Protein AF-A0A1C3N891-F1 (afdb_monomer_lite)

Radius of gyration: 10.85 Å; chains: 1; bounding box: 23×25×28 Å

Secondary structure (DSSP, 8-state):
-EEEEEGGG--TTPEEEEEETTEEEEEEEEEEEEETTEEEEEEEETTS-EEEEEE-TT-EEEEE--

Sequence (66 aa):
MDSTIPAESFQVGDVVQLDRPHGTLRARLTVVQHRVHGIKFVGVDEQGQQCSFGMKYGELATRLDR

Structure (mmCIF, N/CA/C/O backbone):
data_AF-A0A1C3N891-F1
#
_entry.id   AF-A0A1C3N891-F1
#
loop_
_atom_site.group_PDB
_atom_site.id
_atom_site.type_symbol
_atom_site.label_atom_id
_atom_site.label_alt_id
_atom_site.label_comp_id
_atom_site.label_asym_id
_atom_site.label_entity_id
_atom_site.label_seq_id
_atom_site.pdbx_PDB_ins_code
_atom_site.Cartn_x
_atom_site.Cartn_y
_atom_site.Cartn_z
_atom_site.occupancy
_atom_site.B_iso_or_equiv
_atom_site.auth_seq_id
_atom_site.auth_comp_id
_atom_site.auth_asym_id
_atom_site.auth_atom_id
_atom_site.pdbx_PDB_model_num
ATOM 1 N N . MET A 1 1 ? 3.070 -11.183 11.189 1.00 65.69 1 MET A N 1
ATOM 2 C CA . MET A 1 1 ? 4.402 -10.532 11.095 1.00 65.69 1 MET A CA 1
ATOM 3 C C . MET A 1 1 ? 4.301 -9.384 10.107 1.00 65.69 1 MET A C 1
ATOM 5 O O . MET A 1 1 ? 3.742 -9.581 9.039 1.00 65.69 1 MET A O 1
ATOM 9 N N . ASP A 1 2 ? 4.790 -8.193 10.438 1.00 80.12 2 ASP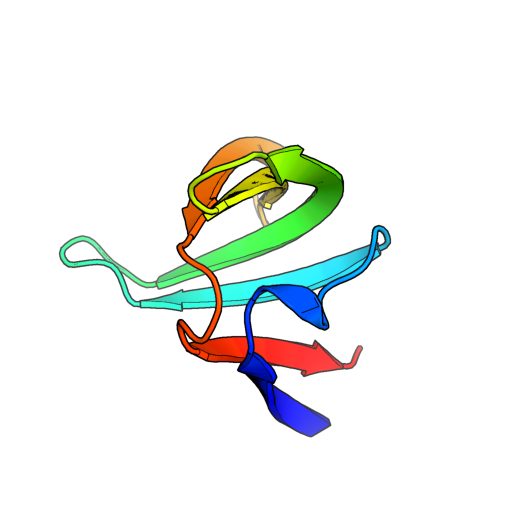 A N 1
ATOM 10 C CA . ASP A 1 2 ? 4.922 -7.115 9.455 1.00 80.12 2 ASP A CA 1
ATOM 11 C C . ASP A 1 2 ? 5.966 -7.482 8.388 1.00 80.12 2 ASP A C 1
ATOM 13 O O . ASP A 1 2 ? 6.967 -8.143 8.658 1.00 80.12 2 ASP A O 1
ATOM 17 N N . SER A 1 3 ? 5.685 -7.147 7.131 1.00 85.81 3 SER A N 1
ATOM 18 C CA . SER A 1 3 ? 6.582 -7.430 6.008 1.00 85.81 3 SER A CA 1
ATOM 19 C C . SER A 1 3 ? 6.607 -6.252 5.055 1.00 85.81 3 SER A C 1
ATOM 21 O O . SER A 1 3 ? 5.577 -5.866 4.505 1.00 85.81 3 SER A O 1
ATOM 23 N N . THR A 1 4 ? 7.792 -5.693 4.837 1.00 90.69 4 THR A N 1
ATOM 24 C CA . THR A 1 4 ? 8.009 -4.675 3.811 1.00 90.69 4 THR A CA 1
ATOM 25 C C . THR A 1 4 ? 8.058 -5.357 2.450 1.00 90.69 4 THR A C 1
ATOM 27 O O . THR A 1 4 ? 8.992 -6.105 2.163 1.00 90.69 4 THR A O 1
ATOM 30 N N . ILE A 1 5 ? 7.042 -5.120 1.623 1.00 92.25 5 ILE A N 1
ATOM 31 C CA . ILE A 1 5 ? 6.885 -5.745 0.305 1.00 92.25 5 ILE A CA 1
ATOM 32 C C . ILE A 1 5 ? 6.742 -4.669 -0.779 1.00 92.25 5 ILE A C 1
ATOM 34 O O . ILE A 1 5 ? 6.323 -3.544 -0.477 1.00 92.25 5 ILE A O 1
ATOM 38 N N . PRO A 1 6 ? 7.088 -4.972 -2.041 1.00 92.94 6 PRO A N 1
ATOM 39 C CA . PRO A 1 6 ? 6.834 -4.049 -3.137 1.00 92.94 6 PRO A CA 1
ATOM 40 C C . PRO A 1 6 ? 5.329 -3.862 -3.354 1.00 92.94 6 PRO A C 1
ATOM 42 O O . PRO A 1 6 ? 4.534 -4.778 -3.137 1.00 92.94 6 PRO A O 1
ATOM 45 N N . ALA A 1 7 ? 4.946 -2.677 -3.828 1.00 92.06 7 ALA A N 1
ATOM 46 C CA . ALA A 1 7 ? 3.561 -2.277 -4.061 1.00 92.06 7 ALA A CA 1
ATOM 47 C C . ALA A 1 7 ? 2.776 -3.310 -4.893 1.00 92.06 7 ALA A C 1
ATOM 49 O O . ALA A 1 7 ? 1.609 -3.579 -4.633 1.00 92.06 7 ALA A O 1
ATOM 50 N N . GLU A 1 8 ? 3.422 -3.943 -5.870 1.00 93.88 8 GLU A N 1
ATOM 51 C CA . GLU A 1 8 ? 2.818 -4.967 -6.734 1.00 93.88 8 GLU A CA 1
ATOM 52 C C . GLU A 1 8 ? 2.495 -6.298 -6.058 1.00 93.88 8 GLU A C 1
ATOM 54 O O . GLU A 1 8 ? 1.770 -7.103 -6.634 1.00 93.88 8 GLU A O 1
ATOM 59 N N . SER A 1 9 ? 3.000 -6.535 -4.848 1.00 94.00 9 SER A N 1
ATOM 60 C CA . SER A 1 9 ? 2.682 -7.732 -4.065 1.00 94.00 9 SER A CA 1
ATOM 61 C C . SER A 1 9 ? 1.454 -7.567 -3.167 1.00 94.00 9 SER A C 1
ATOM 63 O O . SER A 1 9 ? 1.018 -8.549 -2.570 1.00 94.00 9 SER A O 1
ATOM 65 N N . PHE A 1 10 ? 0.888 -6.362 -3.061 1.00 92.75 10 PHE A N 1
ATOM 66 C CA . PHE A 1 10 ? -0.325 -6.134 -2.277 1.00 92.75 10 PHE A CA 1
ATOM 67 C C . PHE A 1 10 ? -1.570 -6.66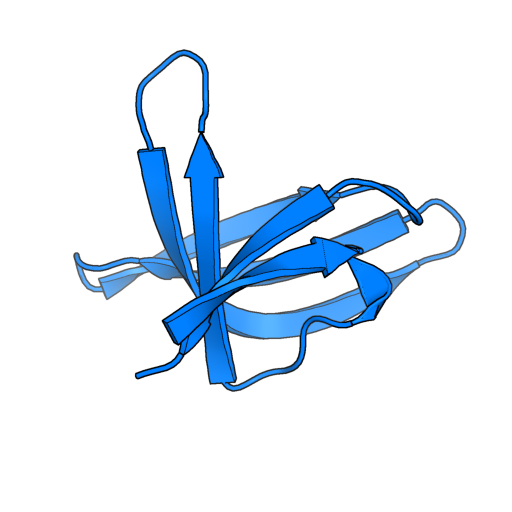2 -2.989 1.00 92.75 10 PHE A C 1
ATOM 69 O O . PHE A 1 10 ? -1.760 -6.469 -4.191 1.00 92.75 10 PHE A O 1
ATOM 76 N N . GLN A 1 11 ? -2.464 -7.268 -2.217 1.00 94.06 11 GLN A N 1
ATOM 77 C CA . GLN A 1 11 ? -3.722 -7.833 -2.682 1.00 94.06 11 GLN A CA 1
ATOM 78 C C . GLN A 1 11 ? -4.918 -7.222 -1.948 1.00 94.06 11 GLN A C 1
ATOM 80 O O . GLN A 1 11 ? -4.802 -6.565 -0.911 1.00 94.06 11 GLN A O 1
ATOM 85 N N . VAL A 1 12 ? -6.113 -7.431 -2.502 1.00 94.75 12 VAL A N 1
ATOM 86 C CA . VAL A 1 12 ? -7.355 -7.078 -1.807 1.00 94.75 12 VAL A CA 1
ATOM 87 C C . VAL A 1 12 ? -7.436 -7.875 -0.506 1.00 94.75 12 VAL A C 1
ATOM 89 O O . VAL A 1 12 ? -7.248 -9.087 -0.499 1.00 94.75 12 VAL A O 1
ATOM 92 N N . GLY A 1 13 ? -7.742 -7.189 0.591 1.00 93.06 13 GLY A N 1
ATOM 93 C CA . GLY A 1 13 ? -7.813 -7.762 1.929 1.00 93.06 13 GLY A CA 1
ATOM 94 C C . GLY A 1 13 ? -6.575 -7.505 2.783 1.00 93.06 13 GLY A C 1
ATOM 95 O O . GLY A 1 13 ? -6.732 -7.501 4.009 1.00 93.06 13 GLY A O 1
ATOM 96 N N . ASP A 1 14 ? -5.421 -7.222 2.167 1.00 93.62 14 ASP A N 1
ATOM 97 C CA . ASP A 1 14 ? -4.190 -6.871 2.877 1.00 93.62 14 ASP A CA 1
ATOM 98 C C . ASP A 1 14 ? -4.355 -5.562 3.647 1.00 93.62 14 ASP A C 1
ATOM 100 O O . ASP A 1 14 ? -5.057 -4.640 3.219 1.00 93.62 14 ASP A O 1
ATOM 104 N N . VAL A 1 15 ? -3.673 -5.461 4.785 1.00 93.75 15 VAL A N 1
ATOM 105 C CA . VAL A 1 15 ? -3.565 -4.210 5.531 1.00 93.75 15 VAL A CA 1
ATOM 106 C C . VAL A 1 15 ? -2.220 -3.581 5.211 1.00 93.75 15 VAL A C 1
ATOM 108 O O . VAL A 1 15 ? -1.172 -4.181 5.433 1.00 93.75 15 VAL A O 1
ATOM 111 N N . VAL A 1 16 ? -2.248 -2.363 4.686 1.00 92.25 16 VAL A N 1
ATOM 112 C CA . VAL A 1 16 ? -1.049 -1.584 4.384 1.00 92.25 16 VAL A CA 1
ATOM 113 C C . VAL A 1 16 ? -0.813 -0.539 5.467 1.00 92.25 16 VAL A C 1
ATOM 115 O O . VAL A 1 16 ? -1.755 0.076 5.969 1.00 92.25 16 VAL A O 1
ATOM 118 N N . GLN A 1 17 ? 0.451 -0.328 5.804 1.00 92.50 17 GLN A N 1
ATOM 119 C CA . GLN A 1 17 ? 0.927 0.757 6.641 1.00 92.50 17 GLN A CA 1
ATOM 120 C C . GLN A 1 17 ? 1.902 1.617 5.831 1.00 92.50 17 GLN A C 1
ATOM 122 O O . GLN A 1 17 ? 2.894 1.122 5.296 1.00 92.50 17 GLN A O 1
ATOM 127 N N . LEU A 1 18 ? 1.595 2.908 5.731 1.00 87.50 18 LEU A N 1
ATOM 128 C CA . LEU A 1 18 ? 2.375 3.905 5.003 1.00 87.50 18 LEU A CA 1
ATOM 129 C C . LEU A 1 18 ? 2.717 5.064 5.926 1.00 87.50 18 LEU A C 1
ATOM 131 O O . LEU A 1 18 ? 1.814 5.744 6.412 1.00 87.50 18 LEU A O 1
ATOM 135 N N . ASP A 1 19 ? 4.000 5.350 6.098 1.00 85.75 19 ASP A N 1
ATOM 136 C CA . ASP A 1 19 ? 4.431 6.580 6.754 1.00 85.75 19 ASP A CA 1
ATOM 137 C C . ASP A 1 19 ? 4.279 7.770 5.806 1.00 85.75 19 ASP A C 1
ATOM 139 O O . ASP A 1 19 ? 4.838 7.803 4.709 1.00 85.75 19 ASP A O 1
ATOM 143 N N . ARG A 1 20 ? 3.473 8.751 6.218 1.00 81.25 20 ARG A N 1
ATOM 144 C CA . ARG A 1 20 ? 3.273 10.013 5.503 1.00 81.25 20 ARG A CA 1
ATOM 145 C C . ARG A 1 20 ? 3.803 11.165 6.357 1.00 81.25 20 ARG A C 1
ATOM 147 O O . ARG A 1 20 ? 3.858 11.049 7.578 1.00 81.25 20 ARG A O 1
ATOM 154 N N . PRO A 1 21 ? 4.100 12.328 5.750 1.00 79.62 21 PRO A N 1
ATOM 155 C CA . PRO A 1 21 ? 4.595 13.494 6.488 1.00 79.62 21 PRO A CA 1
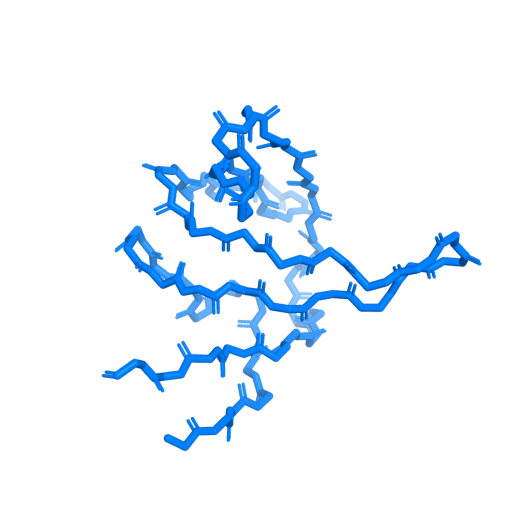ATOM 156 C C . PRO A 1 21 ? 3.681 13.953 7.636 1.00 79.62 21 PRO A C 1
ATOM 158 O O . PRO A 1 21 ? 4.149 14.561 8.591 1.00 79.62 21 PRO A O 1
ATOM 161 N N . HIS A 1 22 ? 2.379 13.663 7.546 1.00 79.19 22 HIS A N 1
ATOM 162 C CA . HIS A 1 22 ? 1.368 14.036 8.540 1.00 79.19 22 HIS A CA 1
ATOM 163 C C . HIS A 1 22 ? 0.938 12.872 9.450 1.00 79.19 22 HIS A C 1
ATOM 165 O O . HIS A 1 22 ? -0.059 12.995 10.157 1.00 79.19 22 HIS A O 1
ATOM 171 N N . GLY A 1 23 ? 1.659 11.747 9.424 1.00 84.06 23 GLY A N 1
ATOM 172 C CA . GLY A 1 23 ? 1.382 10.564 10.238 1.00 84.06 23 GLY A CA 1
ATOM 173 C C . GLY A 1 23 ? 1.312 9.273 9.427 1.00 84.06 23 GLY A C 1
ATOM 174 O O . GLY A 1 23 ? 1.413 9.265 8.200 1.00 84.06 23 GLY A O 1
ATOM 175 N N . THR A 1 24 ? 1.126 8.160 10.120 1.00 88.00 24 THR A N 1
ATOM 176 C CA . THR A 1 24 ? 1.080 6.835 9.504 1.00 88.00 24 THR A CA 1
ATOM 177 C C . THR A 1 24 ? -0.349 6.502 9.064 1.00 88.00 24 THR A C 1
ATOM 179 O O . THR A 1 24 ? -1.267 6.474 9.881 1.00 88.00 24 THR A O 1
ATOM 182 N N . LEU A 1 25 ? -0.558 6.230 7.773 1.00 88.12 25 LEU A N 1
ATOM 183 C CA . LEU A 1 25 ? -1.818 5.676 7.278 1.00 88.12 25 LEU A CA 1
ATOM 184 C C . LEU A 1 25 ? -1.801 4.158 7.447 1.00 88.12 25 LEU A C 1
ATOM 186 O O . LEU A 1 25 ? -0.936 3.489 6.887 1.00 88.12 25 LEU A O 1
ATOM 190 N N . ARG A 1 26 ? -2.820 3.620 8.117 1.00 92.81 26 ARG A N 1
ATOM 191 C CA . ARG A 1 26 ? -3.147 2.193 8.120 1.00 92.81 26 ARG A CA 1
ATOM 192 C C . ARG A 1 26 ? -4.481 1.978 7.430 1.00 92.81 26 ARG A C 1
ATOM 194 O O . ARG A 1 26 ? -5.478 2.568 7.837 1.00 92.81 26 ARG A O 1
ATOM 201 N N . ALA A 1 27 ? -4.505 1.159 6.384 1.00 94.00 27 ALA A N 1
ATOM 202 C CA . ALA A 1 27 ? -5.730 0.898 5.636 1.00 94.00 27 ALA A CA 1
ATOM 203 C C . ALA A 1 27 ? -5.812 -0.552 5.161 1.00 94.00 27 ALA A C 1
ATOM 205 O O . ALA A 1 27 ? -4.845 -1.107 4.641 1.00 94.00 27 ALA A O 1
ATOM 206 N N . ARG A 1 28 ? -6.997 -1.152 5.290 1.00 95.06 28 ARG A N 1
ATOM 207 C CA . ARG A 1 28 ? -7.310 -2.447 4.691 1.00 95.06 28 ARG A CA 1
ATOM 208 C C . ARG A 1 28 ? -7.745 -2.251 3.249 1.00 95.06 28 ARG A C 1
ATOM 210 O O . ARG A 1 28 ? -8.733 -1.567 2.986 1.00 95.06 28 ARG A O 1
ATOM 217 N N . LEU A 1 29 ? -7.022 -2.859 2.322 1.00 95.31 29 LEU A N 1
ATOM 218 C CA . LEU A 1 29 ? -7.252 -2.724 0.893 1.00 95.31 29 LEU A CA 1
ATOM 219 C C . LEU A 1 29 ? -8.555 -3.409 0.479 1.00 95.31 29 LEU A C 1
ATOM 221 O O . LEU A 1 29 ? -8.789 -4.578 0.774 1.00 95.31 29 LEU A O 1
ATOM 225 N N . THR A 1 30 ? -9.392 -2.678 -0.245 1.00 96.19 30 THR A N 1
ATOM 226 C CA . THR A 1 30 ? -10.629 -3.172 -0.860 1.00 96.19 30 THR A CA 1
ATOM 227 C C . THR A 1 30 ? -10.519 -3.229 -2.379 1.00 96.19 30 THR A C 1
ATOM 229 O O . THR A 1 30 ? -11.202 -4.033 -3.007 1.00 96.19 30 THR A O 1
ATOM 232 N N . VAL A 1 31 ? -9.636 -2.422 -2.979 1.00 95.88 31 VAL A N 1
ATOM 233 C CA . VAL A 1 31 ? -9.346 -2.442 -4.417 1.00 95.88 31 VAL A CA 1
ATOM 234 C C . VAL A 1 31 ? -7.853 -2.253 -4.654 1.00 95.88 31 VAL A C 1
ATOM 236 O O . VAL A 1 31 ? -7.243 -1.325 -4.120 1.00 95.88 31 VAL A O 1
ATOM 239 N N . VAL A 1 32 ? -7.296 -3.090 -5.527 1.00 95.75 32 VAL A N 1
ATOM 240 C CA . VAL A 1 32 ? -5.941 -2.959 -6.072 1.00 95.75 32 VAL A CA 1
ATOM 241 C C . VAL A 1 32 ? -6.052 -2.885 -7.591 1.00 95.75 32 VAL A C 1
ATOM 243 O O . VAL A 1 32 ? -6.525 -3.822 -8.230 1.00 95.75 32 VAL A O 1
ATOM 246 N N . GLN A 1 33 ? -5.668 -1.753 -8.181 1.00 96.19 33 GLN A N 1
ATOM 247 C CA . GLN A 1 33 ? -5.743 -1.528 -9.624 1.00 96.19 33 GLN A CA 1
ATOM 248 C C . GLN A 1 33 ? -4.357 -1.232 -10.193 1.00 96.19 33 GLN A C 1
ATOM 250 O O . GLN A 1 33 ? -3.809 -0.148 -9.988 1.00 96.19 33 GLN A O 1
ATOM 255 N N . HIS A 1 34 ? -3.839 -2.167 -10.982 1.00 94.31 34 HIS A N 1
ATOM 256 C CA . HIS A 1 34 ? -2.610 -1.989 -11.747 1.00 94.31 34 HIS A CA 1
ATOM 257 C C . HIS A 1 34 ? -2.846 -1.033 -12.920 1.00 94.31 34 HIS A C 1
ATOM 259 O O . HIS A 1 34 ? -3.814 -1.158 -13.672 1.00 94.31 3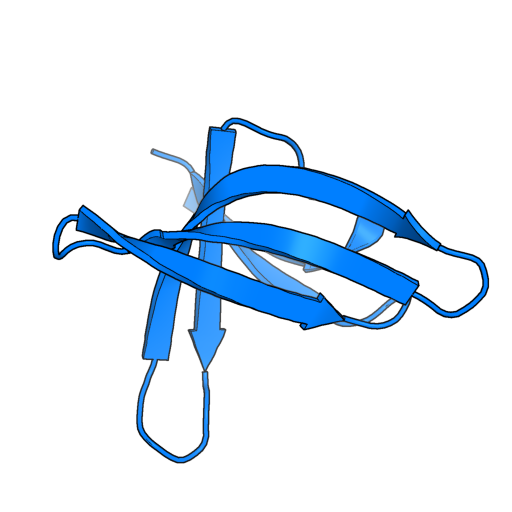4 HIS A O 1
ATOM 265 N N . ARG A 1 35 ? -1.972 -0.039 -13.055 1.00 92.75 35 ARG A N 1
ATOM 266 C CA . ARG A 1 35 ? -1.967 0.974 -14.117 1.00 92.75 35 ARG A CA 1
ATOM 267 C C . ARG A 1 35 ? -0.620 0.949 -14.834 1.00 92.75 35 ARG A C 1
ATOM 269 O O . ARG A 1 35 ? 0.334 0.345 -14.354 1.00 92.75 35 ARG A O 1
ATOM 276 N N . VAL A 1 36 ? -0.529 1.658 -15.958 1.00 90.38 36 VAL A N 1
ATOM 277 C CA . VAL A 1 36 ? 0.701 1.745 -16.769 1.00 90.38 36 VAL A CA 1
ATOM 278 C C . VAL A 1 36 ? 1.887 2.313 -15.970 1.00 90.38 36 VAL A C 1
ATOM 280 O O . VAL A 1 36 ? 3.003 1.839 -16.122 1.00 90.38 36 VAL A O 1
ATOM 283 N N . HIS A 1 37 ? 1.653 3.283 -15.077 1.00 89.44 37 HIS A N 1
ATOM 284 C CA . HIS A 1 37 ? 2.717 3.977 -14.328 1.00 89.44 37 HIS A CA 1
ATOM 285 C C . HIS A 1 37 ? 2.716 3.709 -12.813 1.00 89.44 37 HIS A C 1
ATOM 287 O O . HIS A 1 37 ? 3.338 4.449 -12.055 1.00 89.44 37 HIS A O 1
ATOM 293 N N . GLY A 1 38 ? 1.994 2.689 -12.349 1.00 95.00 38 GLY A N 1
ATOM 294 C CA . GLY A 1 38 ? 1.925 2.352 -10.929 1.00 95.00 38 GLY A CA 1
ATOM 295 C C . GLY A 1 38 ? 0.652 1.605 -10.574 1.00 95.00 38 GLY A C 1
ATOM 296 O O . GLY A 1 38 ? -0.028 1.057 -11.437 1.00 95.00 38 GLY A O 1
ATOM 297 N N . ILE A 1 39 ? 0.307 1.614 -9.298 1.00 95.62 39 ILE A N 1
ATOM 298 C CA . ILE A 1 39 ? -0.810 0.874 -8.731 1.00 95.62 39 ILE A CA 1
ATOM 299 C C . ILE A 1 39 ? -1.646 1.844 -7.912 1.00 95.62 39 ILE A C 1
ATOM 301 O O . ILE A 1 39 ? -1.130 2.608 -7.095 1.00 95.62 39 ILE A O 1
ATOM 305 N N . LYS A 1 40 ? -2.955 1.840 -8.159 1.00 95.50 40 LYS A N 1
ATOM 306 C CA . LYS A 1 40 ? -3.926 2.570 -7.351 1.00 95.50 40 LYS A CA 1
ATOM 307 C C . LYS A 1 40 ? -4.522 1.623 -6.320 1.00 95.50 40 LYS A C 1
ATOM 309 O O . LYS A 1 40 ? -5.095 0.596 -6.675 1.00 95.50 40 LYS A O 1
ATOM 314 N N . PHE A 1 41 ? -4.465 2.047 -5.070 1.00 95.62 41 PHE A N 1
ATOM 315 C CA . PHE A 1 41 ? -5.059 1.377 -3.932 1.00 95.62 41 PHE A CA 1
ATOM 316 C C . PHE A 1 41 ? -6.281 2.145 -3.448 1.00 95.62 41 PHE A C 1
ATOM 318 O O . PHE A 1 41 ? -6.292 3.379 -3.390 1.00 95.62 41 PHE A O 1
ATOM 325 N N . VAL A 1 42 ? -7.317 1.400 -3.087 1.00 96.12 42 VAL A N 1
ATOM 326 C CA . VAL A 1 42 ? -8.458 1.899 -2.324 1.00 96.12 42 VAL A CA 1
ATOM 327 C C . VAL A 1 42 ? -8.616 0.984 -1.129 1.00 96.12 42 VAL A C 1
ATOM 329 O O . VAL A 1 42 ? -8.490 -0.233 -1.259 1.00 96.12 42 VAL A O 1
ATOM 332 N N . GLY A 1 43 ? -8.872 1.567 0.030 1.00 96.00 43 GLY A N 1
ATOM 333 C CA . GLY A 1 43 ? -9.055 0.820 1.256 1.00 96.00 43 GLY A CA 1
ATOM 334 C C . GLY A 1 43 ? -9.896 1.577 2.262 1.00 96.00 43 GLY A C 1
ATOM 335 O O . GLY A 1 43 ? -10.381 2.676 1.995 1.00 96.00 43 GLY A O 1
ATOM 336 N N . VAL A 1 44 ? -10.059 0.958 3.419 1.00 95.69 44 VAL A N 1
ATOM 337 C CA . VAL A 1 44 ? -10.762 1.515 4.570 1.00 95.69 44 VAL A CA 1
ATOM 338 C C . VAL A 1 44 ? -9.767 1.614 5.716 1.00 95.69 44 VAL A C 1
ATOM 340 O O . VAL A 1 44 ? -9.054 0.645 5.987 1.00 95.69 44 VAL A O 1
ATOM 343 N N . ASP A 1 45 ? -9.666 2.785 6.335 1.00 92.19 45 ASP A N 1
ATOM 344 C CA . ASP A 1 45 ? -8.784 2.997 7.482 1.00 92.19 45 ASP A CA 1
ATOM 345 C C . ASP A 1 45 ? -9.363 2.433 8.793 1.00 92.19 45 ASP A C 1
ATOM 347 O O . ASP A 1 45 ? -10.466 1.882 8.831 1.00 92.19 45 ASP A O 1
ATOM 351 N N . GLU A 1 46 ? -8.609 2.560 9.888 1.00 88.38 46 GLU A N 1
ATOM 352 C CA . GLU A 1 46 ? -9.029 2.095 11.220 1.00 88.38 46 GLU A CA 1
ATOM 353 C C . GLU A 1 46 ? -10.273 2.828 11.764 1.00 88.38 46 GLU A C 1
ATOM 355 O O . GLU A 1 46 ? -10.952 2.303 12.645 1.00 88.38 46 GLU A O 1
ATOM 360 N N . GLN A 1 47 ? -10.609 4.006 11.231 1.00 89.75 47 GLN A N 1
ATOM 361 C CA . GLN A 1 47 ? -11.807 4.774 11.585 1.00 89.75 47 GLN A CA 1
ATOM 362 C C . GLN A 1 47 ? -13.015 4.423 10.702 1.00 89.75 47 GLN A C 1
ATOM 364 O O . GLN A 1 47 ? -14.092 4.995 10.875 1.00 89.75 47 GLN A O 1
ATOM 369 N N . GLY A 1 48 ? -12.862 3.491 9.758 1.00 92.25 48 GL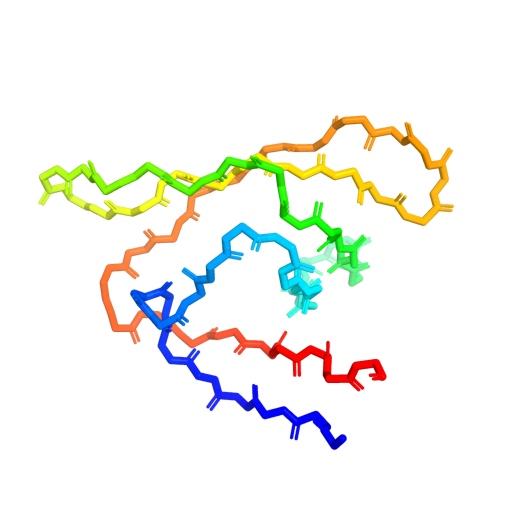Y A N 1
ATOM 370 C CA . GLY A 1 48 ? -13.914 3.124 8.817 1.00 92.25 48 GLY A CA 1
ATOM 371 C C . GLY A 1 48 ? -14.054 4.093 7.641 1.00 92.25 48 GLY A C 1
ATOM 372 O O . GLY A 1 48 ? -15.013 3.973 6.878 1.00 92.25 48 GLY A O 1
ATOM 373 N N . GLN A 1 49 ? -13.127 5.041 7.462 1.00 93.75 49 GLN A N 1
ATOM 374 C CA . GLN A 1 49 ? -13.184 5.992 6.354 1.00 93.75 49 GLN A CA 1
ATOM 375 C C . GLN A 1 49 ? -12.525 5.415 5.105 1.00 93.75 49 GLN A C 1
ATOM 377 O O . GLN A 1 49 ? -11.479 4.761 5.148 1.00 93.75 49 GLN A O 1
ATOM 382 N N . GLN A 1 50 ? -13.142 5.678 3.954 1.00 94.31 50 GLN A N 1
ATOM 383 C CA . GLN A 1 50 ? -12.586 5.265 2.678 1.00 94.31 50 GLN A CA 1
ATOM 384 C C . GLN A 1 50 ? -11.397 6.154 2.307 1.00 94.31 50 GLN A C 1
ATOM 386 O O . GLN A 1 50 ? -11.515 7.371 2.188 1.00 94.31 50 GLN A O 1
ATOM 391 N N . CYS A 1 51 ? -10.263 5.518 2.043 1.00 92.06 51 CYS A N 1
ATOM 392 C CA . CYS A 1 51 ? -9.039 6.168 1.610 1.00 92.06 51 CYS A CA 1
ATOM 393 C C . CYS A 1 51 ? -8.602 5.628 0.247 1.00 92.06 51 CYS A C 1
ATOM 395 O O . CYS A 1 51 ? -8.832 4.468 -0.099 1.00 92.06 51 CYS A O 1
ATOM 397 N N . SER A 1 52 ? -7.926 6.465 -0.537 1.00 93.50 52 SER A N 1
ATOM 398 C CA . SER A 1 52 ? -7.263 6.024 -1.765 1.00 93.50 52 SER A CA 1
ATOM 399 C C . SER A 1 52 ? -5.894 6.666 -1.912 1.00 93.50 52 SER A C 1
ATOM 401 O O . SER A 1 52 ? -5.668 7.786 -1.456 1.00 93.50 52 SER A O 1
ATOM 403 N N . PHE A 1 53 ? -4.965 5.931 -2.510 1.00 91.81 53 PHE A N 1
ATOM 404 C CA . PHE A 1 53 ? -3.601 6.388 -2.753 1.00 91.81 53 PHE A CA 1
ATOM 405 C C . PHE A 1 53 ? -2.980 5.613 -3.914 1.00 91.81 53 PHE A C 1
ATOM 407 O O . PHE A 1 53 ? -3.499 4.583 -4.342 1.00 91.81 53 PHE A O 1
ATOM 414 N N . GLY A 1 54 ? -1.893 6.144 -4.465 1.00 93.44 54 GLY A N 1
ATOM 415 C CA . GLY A 1 54 ? -1.133 5.501 -5.529 1.00 93.44 54 GLY A CA 1
ATOM 416 C C . GLY A 1 54 ? 0.297 5.233 -5.089 1.00 93.44 54 GLY A C 1
ATOM 417 O O . GLY A 1 54 ? 0.852 6.022 -4.329 1.00 93.44 54 GLY A O 1
ATOM 418 N N . MET A 1 55 ? 0.874 4.146 -5.588 1.00 93.75 55 MET A N 1
ATOM 419 C CA . MET A 1 55 ? 2.303 3.846 -5.479 1.00 93.75 55 MET A CA 1
ATOM 420 C C . MET A 1 55 ? 2.842 3.444 -6.851 1.00 93.75 55 MET A C 1
ATOM 422 O O . MET A 1 55 ? 2.101 2.931 -7.689 1.00 93.75 55 MET A O 1
ATOM 426 N N . LYS A 1 56 ? 4.123 3.669 -7.104 1.00 94.19 56 LYS A N 1
ATOM 427 C CA . LYS A 1 56 ? 4.830 3.180 -8.290 1.00 94.19 56 LYS A CA 1
ATOM 428 C C . LYS A 1 56 ? 5.221 1.714 -8.102 1.00 94.19 56 LYS A C 1
ATOM 430 O O . LYS A 1 56 ? 5.320 1.213 -6.984 1.00 94.19 56 LYS A O 1
ATOM 435 N N . TYR A 1 57 ? 5.471 1.031 -9.214 1.00 91.31 57 TYR A N 1
ATOM 436 C CA . TYR A 1 57 ? 6.087 -0.296 -9.186 1.00 91.31 57 TYR A CA 1
ATOM 437 C C . TYR A 1 57 ? 7.457 -0.235 -8.503 1.00 91.31 57 TYR A C 1
ATOM 439 O O . TYR A 1 57 ? 8.187 0.744 -8.672 1.00 91.31 57 TYR A O 1
ATOM 447 N N . GLY A 1 58 ? 7.774 -1.253 -7.703 1.00 91.69 58 GLY A N 1
ATOM 448 C CA . GLY A 1 58 ? 8.977 -1.281 -6.869 1.00 91.69 58 GLY A CA 1
ATOM 449 C C . GLY A 1 58 ? 8.978 -0.362 -5.636 1.00 91.69 58 GLY A C 1
ATOM 450 O O . GLY A 1 58 ? 9.893 -0.486 -4.824 1.00 91.69 58 GLY A O 1
ATOM 451 N N . GLU A 1 59 ? 7.989 0.524 -5.435 1.00 91.69 59 GLU A N 1
ATOM 452 C CA . GLU A 1 59 ? 7.882 1.244 -4.156 1.00 91.69 59 GLU A CA 1
ATOM 453 C C . GLU A 1 59 ? 7.524 0.273 -3.033 1.00 91.69 59 GLU A C 1
ATOM 455 O O . GLU A 1 59 ? 6.664 -0.592 -3.190 1.00 91.69 59 GLU A O 1
ATOM 460 N N . LEU A 1 60 ? 8.194 0.421 -1.893 1.00 91.12 60 LEU A N 1
ATOM 461 C CA . LEU A 1 60 ? 8.030 -0.461 -0.747 1.00 91.12 60 LEU A CA 1
ATOM 462 C C . LEU A 1 60 ? 6.991 0.102 0.222 1.00 91.12 60 LEU A C 1
ATOM 464 O O . LEU A 1 60 ? 6.987 1.297 0.516 1.00 91.12 60 LEU A O 1
ATOM 468 N N . ALA A 1 61 ? 6.145 -0.775 0.754 1.00 90.94 61 ALA A N 1
ATOM 469 C CA . ALA A 1 61 ? 5.276 -0.462 1.881 1.00 90.94 61 ALA A CA 1
ATOM 470 C C . ALA A 1 61 ? 5.205 -1.634 2.854 1.00 90.94 61 ALA A C 1
ATOM 472 O O . ALA A 1 61 ? 5.463 -2.788 2.500 1.00 90.94 61 ALA A O 1
ATOM 473 N N . THR A 1 62 ? 4.836 -1.329 4.093 1.00 93.19 62 THR A N 1
ATOM 474 C CA . THR A 1 62 ? 4.699 -2.341 5.133 1.00 93.19 62 THR A CA 1
ATOM 475 C C . THR A 1 62 ? 3.322 -2.974 5.031 1.00 93.19 62 THR A C 1
ATOM 477 O O . THR A 1 62 ? 2.303 -2.306 5.198 1.00 93.19 62 THR A O 1
ATOM 480 N N . ARG A 1 63 ? 3.279 -4.278 4.773 1.00 93.12 63 ARG A N 1
ATOM 481 C CA . ARG A 1 63 ? 2.077 -5.086 4.942 1.00 93.12 63 ARG A CA 1
ATOM 482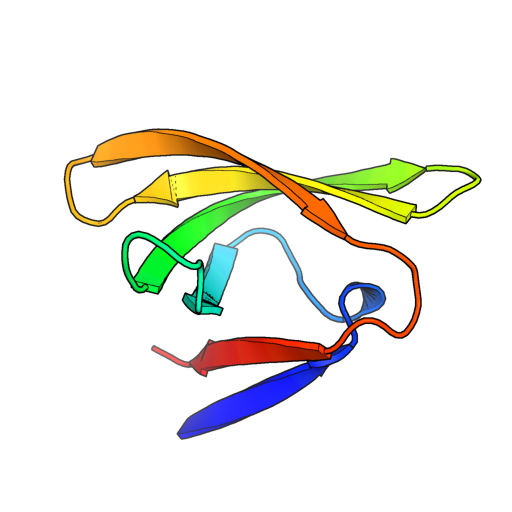 C C . ARG A 1 63 ? 1.996 -5.565 6.384 1.00 93.12 63 ARG A C 1
ATOM 484 O O . ARG A 1 63 ? 2.954 -6.129 6.909 1.00 93.12 63 ARG A O 1
ATOM 491 N N . LEU A 1 64 ? 0.844 -5.363 7.006 1.00 89.50 64 LEU A N 1
ATOM 492 C CA . LEU A 1 64 ? 0.518 -5.909 8.313 1.00 89.50 64 LEU A CA 1
ATOM 493 C C . LEU A 1 64 ? -0.241 -7.219 8.102 1.00 89.50 64 LEU A C 1
ATOM 495 O O . LEU A 1 64 ? -1.370 -7.225 7.612 1.00 89.50 64 LEU A O 1
ATOM 499 N N . ASP A 1 65 ? 0.407 -8.325 8.441 1.00 74.19 65 ASP A N 1
ATOM 500 C CA . ASP A 1 65 ? -0.206 -9.650 8.471 1.00 74.19 65 ASP A CA 1
ATOM 501 C C . ASP A 1 65 ? -1.013 -9.769 9.774 1.00 74.19 65 ASP A C 1
ATOM 503 O O . ASP A 1 65 ? -0.452 -9.583 10.861 1.00 74.19 65 ASP A O 1
ATOM 507 N N . ARG A 1 66 ? -2.332 -9.960 9.649 1.00 57.50 66 ARG A N 1
ATOM 508 C CA . ARG A 1 66 ? -3.267 -10.045 10.778 1.00 57.50 66 ARG A CA 1
ATOM 509 C C . ARG A 1 66 ? -3.345 -11.462 11.324 1.00 57.50 66 ARG A C 1
ATOM 511 O O . ARG A 1 66 ? -3.557 -12.377 10.503 1.00 57.50 66 ARG A O 1
#

pLDDT: mean 90.59, std 6.87, range [57.5, 96.19]

Foldseek 3Di:
DKDWDWQVPDDQQWWWWDQDPVGIWTWHWHDWADDPFWIKTWTATPVRDIDIDTDGTRDITIIDDD

Organism: NCBI:txid307121